Protein AF-A0A6I1W2B7-F1 (afdb_monomer_lite)

Sequence (85 aa):
ALDDVKMAELAAVAKSVNLDVLVEVHDADELERALKTLDTPLVGINNRNLHTFEVSLETTLDLLPRVPRDRLVITASGILNRADV

Radius of gyration: 13.38 Å; chains: 1; bounding box: 29×26×38 Å

Structure (mmCIF, N/CA/C/O backbone)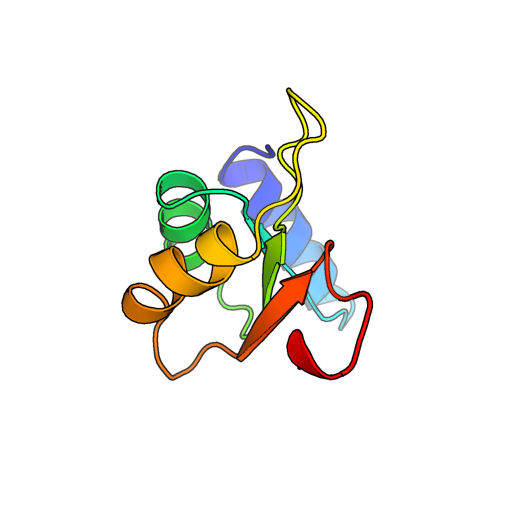:
data_AF-A0A6I1W2B7-F1
#
_entry.id   AF-A0A6I1W2B7-F1
#
loop_
_atom_site.group_PDB
_atom_site.id
_atom_site.type_symbol
_atom_site.label_atom_id
_atom_site.label_alt_id
_atom_site.label_comp_id
_atom_site.label_asym_id
_atom_site.label_entity_id
_atom_site.label_seq_id
_atom_site.pdbx_PDB_ins_code
_atom_site.Cartn_x
_atom_site.Cartn_y
_atom_site.Cartn_z
_atom_site.occupancy
_atom_site.B_iso_or_equiv
_atom_site.auth_seq_id
_atom_site.auth_comp_id
_atom_site.auth_asym_id
_atom_site.auth_atom_id
_atom_site.pdbx_PDB_model_num
ATOM 1 N N . ALA A 1 1 ? 10.935 4.710 4.292 1.00 81.50 1 ALA A N 1
ATOM 2 C CA . ALA A 1 1 ? 9.614 4.334 4.830 1.00 81.50 1 ALA A CA 1
ATOM 3 C C . ALA A 1 1 ? 9.421 4.889 6.240 1.00 81.50 1 ALA A C 1
ATOM 5 O O . ALA A 1 1 ? 10.415 5.168 6.905 1.00 81.50 1 ALA A O 1
ATOM 6 N N . LEU A 1 2 ? 8.170 5.042 6.691 1.00 95.50 2 LEU A N 1
ATOM 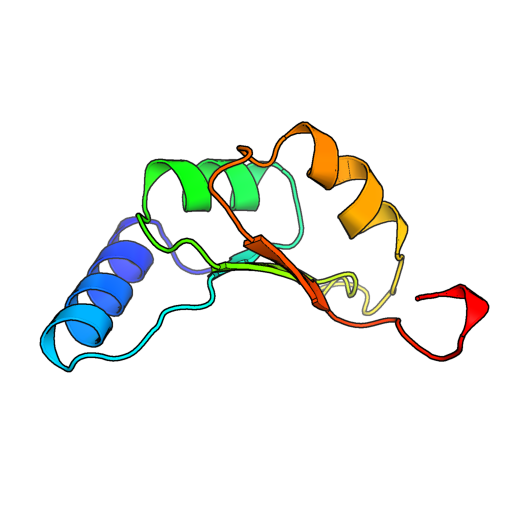7 C CA . LEU A 1 2 ? 7.853 5.258 8.111 1.00 95.50 2 LEU A CA 1
ATOM 8 C C . LEU A 1 2 ? 8.166 3.989 8.913 1.00 95.50 2 LEU A C 1
ATOM 10 O O . LEU A 1 2 ? 8.084 2.896 8.353 1.00 95.50 2 LEU A O 1
ATOM 14 N N . ASP A 1 3 ? 8.485 4.117 10.202 1.00 97.69 3 ASP A N 1
ATOM 15 C CA . ASP A 1 3 ? 8.454 2.982 11.133 1.00 97.69 3 ASP A CA 1
ATOM 16 C C . ASP A 1 3 ? 7.006 2.608 11.515 1.00 97.69 3 ASP A C 1
ATOM 18 O O . ASP A 1 3 ? 6.064 3.364 11.260 1.00 97.69 3 ASP A O 1
ATOM 22 N N . ASP A 1 4 ? 6.819 1.422 12.104 1.00 98.12 4 ASP A N 1
ATOM 23 C CA . ASP A 1 4 ? 5.487 0.878 12.416 1.00 98.12 4 ASP A CA 1
ATOM 24 C C . ASP A 1 4 ? 4.730 1.729 13.446 1.00 98.12 4 ASP A C 1
ATOM 26 O O . ASP A 1 4 ? 3.512 1.889 13.345 1.00 98.12 4 ASP A O 1
ATOM 30 N N . VAL A 1 5 ? 5.443 2.314 14.415 1.00 98.19 5 VAL A N 1
ATOM 31 C CA . VAL A 1 5 ? 4.841 3.135 15.474 1.00 98.19 5 VAL A CA 1
ATOM 32 C C . VAL A 1 5 ? 4.280 4.416 14.869 1.00 98.19 5 VAL A C 1
ATOM 34 O O . VAL A 1 5 ? 3.100 4.721 15.039 1.00 98.19 5 VAL A O 1
ATOM 37 N N . LYS A 1 6 ? 5.094 5.141 14.098 1.00 98.50 6 LYS A N 1
ATOM 38 C CA . LYS A 1 6 ? 4.683 6.379 13.438 1.00 98.50 6 LYS A CA 1
ATOM 39 C C . LYS A 1 6 ? 3.575 6.131 12.416 1.00 98.50 6 LYS A C 1
ATOM 41 O O . LYS A 1 6 ? 2.658 6.943 12.310 1.00 98.50 6 LYS A O 1
ATOM 46 N N . MET A 1 7 ? 3.639 5.022 11.678 1.00 98.50 7 MET A N 1
ATOM 47 C CA . MET A 1 7 ? 2.598 4.628 10.728 1.00 98.50 7 MET A CA 1
ATOM 48 C C . MET A 1 7 ? 1.244 4.419 11.427 1.00 98.50 7 MET A C 1
ATOM 50 O O . MET A 1 7 ? 0.238 4.973 10.980 1.00 98.50 7 MET A O 1
ATOM 54 N N . ALA A 1 8 ? 1.221 3.701 12.556 1.00 98.50 8 ALA A N 1
ATOM 55 C CA . ALA A 1 8 ? 0.010 3.504 13.354 1.00 98.50 8 ALA 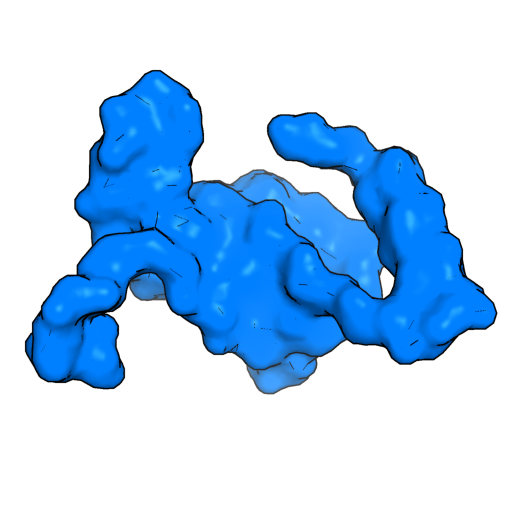A CA 1
ATOM 56 C C . ALA A 1 8 ? -0.521 4.816 13.961 1.00 98.50 8 ALA A C 1
ATOM 58 O O . ALA A 1 8 ? -1.726 5.065 13.926 1.00 98.50 8 ALA A O 1
ATOM 59 N N . GLU A 1 9 ? 0.362 5.680 14.477 1.00 98.62 9 GLU A N 1
ATOM 60 C CA . GLU A 1 9 ? -0.014 6.989 15.031 1.00 98.62 9 GLU A CA 1
ATOM 61 C C . GLU A 1 9 ? -0.716 7.871 13.992 1.00 98.62 9 GLU A C 1
ATOM 63 O O . GLU A 1 9 ? -1.774 8.438 14.269 1.00 98.62 9 GLU A O 1
ATOM 68 N N . LEU A 1 10 ? -0.155 7.977 12.784 1.00 98.75 10 LEU A N 1
ATOM 69 C CA . LEU A 1 10 ? -0.733 8.799 11.719 1.00 98.75 10 LEU A CA 1
ATOM 70 C C . LEU A 1 10 ? -2.079 8.245 11.241 1.00 98.75 10 LEU A C 1
ATOM 72 O O . LEU A 1 10 ? -3.020 9.018 11.055 1.00 98.75 10 LEU A O 1
ATOM 76 N N . ALA A 1 11 ? -2.201 6.923 11.103 1.00 98.56 11 ALA A N 1
ATOM 77 C CA . ALA A 1 11 ? -3.467 6.287 10.750 1.00 98.56 11 ALA A CA 1
ATOM 78 C C . ALA A 1 11 ? -4.541 6.495 11.833 1.00 98.56 11 ALA A C 1
ATOM 80 O O . ALA A 1 11 ? -5.698 6.772 11.513 1.00 98.56 11 ALA A O 1
ATOM 81 N N . ALA A 1 12 ? -4.167 6.440 13.116 1.00 98.50 12 ALA A N 1
ATOM 82 C CA . ALA A 1 12 ? -5.078 6.722 14.223 1.00 98.50 12 ALA A CA 1
ATOM 83 C C . ALA A 1 12 ? -5.562 8.182 14.213 1.00 98.50 12 ALA A C 1
ATOM 85 O O . ALA A 1 12 ? -6.753 8.437 14.412 1.00 98.50 12 ALA A O 1
ATOM 86 N N . VAL A 1 13 ? -4.670 9.138 13.927 1.00 98.62 13 VAL A N 1
ATOM 87 C CA . VAL A 1 13 ? -5.045 10.549 13.756 1.00 98.62 13 VAL A CA 1
ATOM 88 C C . VAL A 1 13 ? -6.003 10.705 12.578 1.00 98.62 13 VAL A C 1
ATOM 90 O O . VAL A 1 13 ? -7.057 11.311 12.759 1.00 98.62 13 VAL A O 1
ATOM 93 N N . ALA A 1 14 ? -5.702 10.119 11.415 1.00 98.62 14 ALA A N 1
ATOM 94 C CA . ALA A 1 14 ? -6.580 10.158 10.244 1.00 98.62 14 ALA A CA 1
ATOM 95 C C . ALA A 1 14 ? -7.986 9.625 10.571 1.00 98.62 14 ALA A C 1
ATOM 97 O O . ALA A 1 14 ? -8.982 10.311 10.336 1.00 98.62 14 ALA A O 1
ATOM 98 N N . LYS A 1 15 ? -8.066 8.469 11.242 1.00 97.75 15 LYS A N 1
ATOM 99 C CA . LYS A 1 15 ? -9.328 7.870 11.699 1.00 97.75 15 LYS A CA 1
ATOM 100 C C . LYS A 1 15 ? -10.091 8.777 12.668 1.00 97.75 15 LYS A C 1
ATOM 102 O O . LYS A 1 15 ? -11.310 8.871 12.576 1.00 97.75 15 LYS A O 1
ATOM 107 N N . SER A 1 16 ? -9.393 9.489 13.559 1.00 98.50 16 SER A N 1
ATOM 108 C CA . SER A 1 16 ? -10.019 10.414 14.520 1.00 98.50 16 SER A CA 1
ATOM 109 C C . SER A 1 16 ? -10.709 11.617 13.866 1.00 98.50 16 SER A C 1
ATOM 111 O O . SER A 1 16 ? -11.615 12.200 14.460 1.00 98.50 16 SER A O 1
ATOM 113 N N . VAL A 1 17 ? -10.311 11.964 12.638 1.00 98.50 17 VAL A N 1
ATOM 114 C CA . VAL A 1 17 ? -10.884 13.068 11.853 1.00 98.50 17 VAL A CA 1
ATOM 115 C C . VAL A 1 17 ? -11.638 12.588 10.607 1.00 98.50 17 VAL A C 1
ATOM 117 O O . VAL A 1 17 ? -11.956 13.397 9.740 1.00 98.50 17 VAL A O 1
ATOM 120 N N . ASN A 1 18 ? -11.967 11.291 10.533 1.00 98.12 18 ASN A N 1
ATOM 121 C CA . ASN A 1 18 ? -12.680 10.655 9.417 1.00 98.12 18 ASN A CA 1
ATOM 122 C C . ASN A 1 18 ? -11.991 10.811 8.048 1.00 98.12 18 ASN A C 1
ATOM 124 O O . ASN A 1 18 ? -12.661 10.980 7.030 1.00 98.12 18 ASN A O 1
ATOM 128 N N . LEU A 1 19 ? -10.658 10.764 8.018 1.00 98.69 19 LEU A N 1
ATOM 129 C CA . LEU A 1 19 ? -9.897 10.634 6.778 1.00 98.69 19 LEU A CA 1
ATOM 130 C C . LEU A 1 19 ? -9.644 9.158 6.466 1.00 98.69 19 LEU A C 1
ATOM 132 O O . LEU A 1 19 ? -9.229 8.394 7.340 1.00 98.69 19 LEU A O 1
ATOM 136 N N . ASP A 1 20 ? -9.832 8.791 5.201 1.00 98.38 20 ASP A N 1
ATOM 137 C CA . ASP A 1 20 ? -9.364 7.512 4.674 1.00 98.38 20 ASP A CA 1
ATOM 138 C C . ASP A 1 20 ? -7.830 7.489 4.594 1.00 98.38 20 ASP A C 1
ATOM 140 O O . ASP A 1 20 ? -7.170 8.525 4.470 1.00 98.3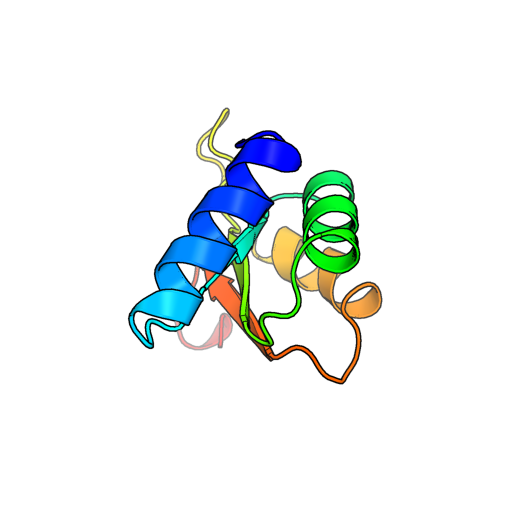8 20 ASP A O 1
ATOM 144 N N . VAL A 1 21 ? -7.253 6.288 4.642 1.00 98.50 21 VAL A N 1
ATOM 145 C CA . VAL A 1 21 ? -5.801 6.080 4.606 1.00 98.50 21 VAL A CA 1
ATOM 146 C C . VAL A 1 21 ? -5.448 5.206 3.413 1.00 98.50 21 VAL A C 1
ATOM 148 O O . VAL A 1 21 ? -5.860 4.056 3.357 1.00 98.50 21 VAL A O 1
ATOM 151 N N . LEU A 1 22 ? -4.640 5.717 2.489 1.00 98.62 22 LEU A N 1
ATOM 152 C CA . LEU A 1 22 ? -3.944 4.904 1.495 1.00 98.62 22 LEU A CA 1
ATOM 153 C C . LEU A 1 22 ? -2.538 4.617 2.019 1.00 98.62 22 LEU A C 1
ATOM 155 O O . LEU A 1 22 ? -1.748 5.549 2.166 1.00 98.62 22 LEU A O 1
ATOM 159 N N . VAL A 1 23 ? -2.226 3.355 2.314 1.00 98.38 23 VAL A N 1
ATOM 160 C CA . VAL A 1 23 ? -0.845 2.962 2.633 1.00 98.38 23 VAL A CA 1
ATOM 161 C C . VAL A 1 23 ? -0.120 2.595 1.345 1.00 98.38 23 VAL A C 1
ATOM 163 O O . VAL A 1 23 ? -0.625 1.785 0.579 1.00 98.38 23 VAL A O 1
ATOM 166 N N . GLU A 1 24 ? 1.040 3.199 1.097 1.00 98.31 24 GLU A N 1
ATOM 167 C CA . GLU A 1 24 ? 1.867 2.923 -0.083 1.00 98.31 24 GLU A CA 1
ATOM 168 C C . GLU A 1 24 ? 3.038 2.003 0.284 1.00 98.31 24 GLU A C 1
ATOM 170 O O . GLU A 1 24 ? 3.719 2.246 1.284 1.00 98.31 24 GLU A O 1
ATOM 175 N N . VAL A 1 25 ? 3.263 0.962 -0.521 1.00 98.12 25 VAL A N 1
ATOM 176 C CA . VAL A 1 25 ? 4.340 -0.027 -0.365 1.00 98.12 25 VAL A CA 1
ATOM 177 C C . VAL A 1 25 ? 5.058 -0.271 -1.696 1.00 98.12 25 VAL A C 1
ATOM 179 O O . VAL A 1 25 ? 4.463 -0.129 -2.769 1.00 98.12 25 VAL A O 1
ATOM 182 N N . HIS A 1 26 ? 6.330 -0.659 -1.625 1.00 97.38 26 HIS A N 1
ATOM 183 C CA . HIS A 1 26 ? 7.199 -0.895 -2.787 1.00 97.38 26 HIS A CA 1
ATOM 184 C C . HIS A 1 26 ? 7.692 -2.341 -2.888 1.00 97.38 26 HIS A C 1
ATOM 186 O O . HIS A 1 26 ? 8.134 -2.767 -3.953 1.00 97.38 26 HIS A O 1
ATOM 192 N N . ASP A 1 27 ? 7.630 -3.098 -1.794 1.00 96.69 27 ASP A N 1
ATOM 193 C CA . ASP A 1 27 ? 8.113 -4.472 -1.723 1.00 96.69 27 ASP A CA 1
ATOM 194 C C . ASP A 1 27 ? 7.288 -5.323 -0.742 1.00 96.69 27 ASP A C 1
ATOM 196 O O . ASP A 1 27 ? 6.295 -4.883 -0.151 1.00 96.69 27 ASP A O 1
ATOM 200 N N . ALA A 1 28 ? 7.682 -6.590 -0.609 1.00 97.56 28 ALA A N 1
ATOM 201 C CA . ALA A 1 28 ? 6.985 -7.557 0.224 1.00 97.56 28 ALA A CA 1
ATOM 202 C C . ALA A 1 28 ? 7.119 -7.279 1.729 1.00 97.56 28 ALA A C 1
ATOM 204 O O . ALA A 1 28 ? 6.188 -7.597 2.472 1.00 97.56 28 ALA A O 1
ATOM 205 N N . ASP A 1 29 ? 8.234 -6.695 2.168 1.00 97.81 29 ASP A N 1
ATOM 206 C CA . ASP A 1 29 ? 8.495 -6.417 3.581 1.00 97.81 29 ASP A CA 1
ATOM 207 C C . ASP A 1 29 ? 7.659 -5.211 4.032 1.00 97.81 29 ASP A C 1
ATOM 209 O O . ASP A 1 29 ? 7.032 -5.231 5.095 1.00 97.81 29 ASP A O 1
ATOM 213 N N . GLU A 1 30 ? 7.572 -4.169 3.199 1.00 98.06 30 GLU A N 1
ATOM 214 C CA . GLU A 1 30 ? 6.667 -3.039 3.411 1.00 98.06 30 GLU A CA 1
ATOM 215 C C . GLU A 1 30 ? 5.198 -3.483 3.405 1.00 98.06 30 GLU A C 1
ATOM 217 O O . GLU A 1 30 ? 4.432 -3.055 4.274 1.00 98.06 30 GLU A O 1
ATOM 222 N N . LEU A 1 31 ? 4.810 -4.381 2.490 1.00 98.38 31 LEU A N 1
ATOM 223 C CA . LEU A 1 31 ? 3.464 -4.958 2.459 1.00 98.38 31 LEU A CA 1
ATOM 224 C C . LEU A 1 31 ? 3.137 -5.716 3.751 1.00 98.38 31 LEU A C 1
ATOM 226 O O . LEU A 1 31 ? 2.082 -5.484 4.341 1.00 98.38 31 LEU A O 1
ATOM 230 N N . GLU A 1 32 ? 4.026 -6.592 4.221 1.00 98.25 32 GLU A N 1
ATOM 231 C CA . GLU A 1 32 ? 3.813 -7.343 5.464 1.00 98.25 32 GLU A CA 1
ATOM 232 C C . GLU A 1 32 ? 3.631 -6.399 6.661 1.00 98.25 32 GLU A C 1
ATOM 234 O O . GLU A 1 32 ? 2.686 -6.545 7.447 1.00 98.25 32 GLU A O 1
ATOM 239 N N . ARG A 1 33 ? 4.490 -5.381 6.767 1.00 98.38 33 ARG A N 1
ATOM 240 C CA . ARG A 1 33 ? 4.404 -4.362 7.819 1.00 98.38 33 ARG A CA 1
ATOM 241 C C . ARG A 1 33 ? 3.092 -3.588 7.759 1.00 98.38 33 ARG A C 1
ATOM 243 O O . ARG A 1 33 ? 2.457 -3.394 8.799 1.00 98.38 33 ARG A O 1
ATOM 250 N N . ALA A 1 34 ? 2.657 -3.181 6.567 1.00 98.25 34 ALA A N 1
ATOM 251 C CA . ALA A 1 34 ? 1.394 -2.481 6.366 1.00 98.25 34 ALA A CA 1
ATOM 252 C C . ALA A 1 34 ? 0.192 -3.348 6.781 1.00 98.25 34 ALA A C 1
ATOM 254 O O . ALA A 1 34 ? -0.656 -2.889 7.546 1.00 98.25 34 ALA A O 1
ATOM 255 N N . LEU A 1 35 ? 0.149 -4.614 6.349 1.00 97.88 35 LEU A N 1
ATOM 256 C CA . LEU A 1 35 ? -0.939 -5.548 6.663 1.00 97.88 35 LEU A CA 1
ATOM 257 C C . LEU A 1 35 ? -1.037 -5.865 8.159 1.00 97.88 35 LEU A C 1
ATOM 259 O O . LEU A 1 35 ? -2.142 -5.990 8.686 1.00 97.88 35 LEU A O 1
ATOM 263 N N . LYS A 1 36 ? 0.106 -5.980 8.845 1.00 97.94 36 LYS A N 1
ATOM 264 C CA . LYS A 1 36 ? 0.168 -6.226 10.291 1.00 97.94 36 LYS A CA 1
ATOM 265 C C . LYS A 1 36 ? -0.252 -5.011 11.120 1.00 97.94 36 LYS A C 1
ATOM 267 O O . LYS A 1 36 ? -0.792 -5.177 12.212 1.00 97.94 36 LYS A O 1
ATOM 272 N N . THR A 1 37 ? 0.043 -3.808 10.635 1.00 98.12 37 THR A N 1
ATOM 273 C CA . THR A 1 37 ? -0.066 -2.577 11.433 1.00 98.12 37 THR A CA 1
ATOM 274 C C . THR A 1 37 ? -1.373 -1.829 11.194 1.00 98.12 37 THR A C 1
ATOM 276 O O . THR A 1 37 ? -1.886 -1.198 12.117 1.00 98.12 37 THR A O 1
ATOM 279 N N . LEU A 1 38 ? -1.915 -1.876 9.973 1.00 98.06 38 LEU A N 1
ATOM 280 C CA . LEU A 1 38 ? -3.029 -1.031 9.548 1.00 98.06 38 LEU A CA 1
ATOM 281 C C . LEU A 1 38 ? -4.274 -1.836 9.155 1.00 98.06 38 LEU A C 1
ATOM 283 O O . LEU A 1 38 ? -4.202 -2.852 8.457 1.00 98.06 38 LEU A O 1
ATOM 287 N N . ASP A 1 39 ? -5.438 -1.306 9.530 1.00 97.25 39 ASP A N 1
ATOM 288 C CA . ASP A 1 39 ? -6.766 -1.834 9.194 1.00 97.25 39 ASP A CA 1
ATOM 289 C C . ASP A 1 39 ? -7.363 -1.223 7.913 1.00 97.25 39 ASP A C 1
ATOM 291 O O . ASP A 1 39 ? -8.457 -1.611 7.509 1.00 97.25 39 ASP A O 1
ATOM 295 N N . THR A 1 40 ? -6.658 -0.296 7.250 1.00 98.19 40 THR A N 1
ATOM 296 C CA . THR A 1 40 ? -7.168 0.335 6.025 1.00 98.19 40 THR A CA 1
ATOM 297 C C . THR A 1 40 ? -7.413 -0.687 4.909 1.00 98.19 40 THR A C 1
ATOM 299 O O . THR A 1 40 ? -6.539 -1.515 4.635 1.00 98.19 40 THR A O 1
ATOM 302 N N . PRO A 1 41 ? -8.551 -0.627 4.197 1.00 98.12 41 PRO A N 1
ATOM 303 C CA . PRO A 1 41 ? -8.761 -1.483 3.040 1.00 98.12 41 PRO A CA 1
ATOM 304 C C . PRO A 1 41 ? -7.876 -1.088 1.850 1.00 98.12 41 PRO A C 1
ATOM 306 O O . PRO A 1 41 ? -7.747 -1.885 0.932 1.00 98.12 41 PRO A O 1
ATOM 309 N N . LEU A 1 42 ? -7.278 0.108 1.824 1.00 98.62 42 LEU A N 1
ATOM 310 C CA . LEU A 1 42 ? -6.594 0.644 0.644 1.00 98.62 42 LEU A CA 1
ATOM 311 C C . LEU A 1 42 ? -5.082 0.398 0.701 1.00 98.62 42 LEU A C 1
ATOM 313 O O . LEU A 1 42 ? -4.385 1.017 1.507 1.00 98.62 42 LEU A O 1
ATOM 317 N N . VAL A 1 43 ? -4.573 -0.457 -0.189 1.00 98.62 43 VAL A N 1
ATOM 318 C CA . VAL A 1 43 ? -3.138 -0.758 -0.324 1.00 98.62 43 VAL A CA 1
ATOM 319 C C . VAL A 1 43 ? -2.643 -0.277 -1.683 1.00 98.62 43 VAL A C 1
ATOM 321 O O . VAL A 1 43 ? -2.986 -0.839 -2.721 1.00 98.62 43 VAL A O 1
ATOM 324 N N . GLY A 1 44 ? -1.831 0.773 -1.671 1.00 98.62 44 GLY A N 1
ATOM 325 C CA . GLY A 1 44 ? -1.137 1.305 -2.831 1.00 98.62 44 GLY A CA 1
ATOM 326 C C . GLY A 1 44 ? 0.158 0.544 -3.086 1.00 98.62 44 GLY A C 1
ATOM 327 O O . GLY A 1 44 ? 1.007 0.495 -2.202 1.00 98.62 44 GLY A O 1
ATOM 328 N N . ILE A 1 45 ? 0.334 -0.020 -4.279 1.00 98.62 45 ILE A N 1
ATOM 329 C CA . ILE A 1 45 ? 1.611 -0.609 -4.700 1.00 98.62 45 ILE A CA 1
ATOM 330 C C . ILE A 1 45 ? 2.246 0.324 -5.725 1.00 98.62 45 ILE A C 1
ATOM 332 O O . ILE A 1 45 ? 1.690 0.532 -6.807 1.00 98.62 45 ILE A O 1
ATOM 336 N N . ASN A 1 46 ? 3.391 0.909 -5.377 1.00 98.38 46 ASN A N 1
ATOM 337 C CA . ASN A 1 46 ? 4.082 1.861 -6.235 1.00 98.38 46 ASN A CA 1
ATOM 338 C C . ASN A 1 46 ? 5.135 1.155 -7.095 1.00 98.38 46 ASN A C 1
ATOM 340 O O . ASN A 1 46 ? 6.160 0.679 -6.616 1.00 98.38 46 ASN A O 1
ATOM 344 N N . ASN A 1 47 ? 4.891 1.140 -8.402 1.00 98.50 47 ASN A N 1
ATOM 345 C CA . ASN A 1 47 ? 5.752 0.509 -9.395 1.00 98.50 47 ASN A CA 1
ATOM 346 C C . ASN A 1 47 ? 7.078 1.255 -9.607 1.00 98.50 47 ASN A C 1
ATOM 348 O O . ASN A 1 47 ? 7.951 0.737 -10.300 1.00 98.50 47 ASN A O 1
ATOM 352 N N . ARG A 1 48 ? 7.235 2.475 -9.066 1.00 98.12 48 ARG A N 1
ATOM 353 C CA . ARG A 1 48 ? 8.480 3.246 -9.137 1.00 98.12 48 ARG A CA 1
ATOM 354 C C . ARG A 1 48 ? 9.363 2.952 -7.932 1.00 98.12 48 ARG A C 1
ATOM 356 O O . ARG A 1 48 ? 9.050 3.347 -6.815 1.00 98.12 48 ARG A O 1
ATOM 363 N N . ASN A 1 49 ? 10.540 2.398 -8.184 1.00 94.38 49 ASN A N 1
ATOM 364 C CA . ASN A 1 49 ? 11.588 2.317 -7.179 1.00 94.38 49 ASN A CA 1
ATOM 365 C C . ASN A 1 49 ? 12.123 3.729 -6.878 1.00 94.38 49 ASN A C 1
ATOM 367 O O . ASN A 1 49 ? 12.645 4.400 -7.764 1.00 94.38 49 ASN A O 1
ATOM 371 N N . LEU A 1 50 ? 12.012 4.207 -5.638 1.00 94.06 50 LEU A N 1
ATOM 372 C CA . LEU A 1 50 ? 12.424 5.572 -5.278 1.00 94.06 50 LEU A CA 1
ATOM 373 C C . LEU A 1 50 ? 13.945 5.752 -5.122 1.00 94.06 50 LEU A C 1
ATOM 375 O O . LEU A 1 50 ? 14.412 6.886 -5.027 1.00 94.06 50 LEU A O 1
ATOM 379 N N . HIS A 1 51 ? 14.720 4.664 -5.114 1.00 93.62 51 HIS A N 1
ATOM 380 C CA . HIS A 1 51 ? 16.184 4.708 -5.093 1.00 93.62 51 HIS A CA 1
ATOM 381 C C . HIS A 1 51 ? 16.787 4.817 -6.497 1.00 93.62 51 HIS A C 1
ATOM 383 O O . HIS A 1 51 ? 17.796 5.498 -6.669 1.00 93.62 51 HIS A O 1
ATOM 389 N N . THR A 1 52 ? 16.186 4.155 -7.493 1.00 96.00 52 THR A N 1
ATOM 390 C CA . THR A 1 52 ? 16.699 4.105 -8.879 1.00 96.00 52 THR A CA 1
ATOM 391 C C . THR A 1 52 ? 15.847 4.885 -9.881 1.00 96.00 52 THR A C 1
ATOM 393 O O . THR A 1 52 ? 16.306 5.176 -10.982 1.00 96.00 52 THR A O 1
ATOM 396 N N . PHE A 1 53 ? 14.612 5.228 -9.511 1.00 96.00 53 PHE A N 1
ATOM 397 C CA . PHE A 1 53 ? 13.551 5.766 -10.371 1.00 96.00 53 PHE A CA 1
ATOM 398 C C . PHE A 1 53 ? 13.097 4.854 -11.514 1.00 96.00 53 PHE A C 1
ATOM 400 O O . PHE A 1 53 ? 12.298 5.279 -12.352 1.00 96.00 53 PHE A O 1
ATOM 407 N N . GLU A 1 54 ? 13.534 3.597 -11.524 1.00 97.56 54 GLU A N 1
ATOM 408 C CA . GLU A 1 54 ? 13.018 2.587 -12.442 1.00 97.56 54 GLU A CA 1
ATOM 409 C C . GLU A 1 54 ? 11.548 2.295 -12.143 1.00 97.56 54 GLU A C 1
ATOM 411 O O . GLU A 1 54 ? 11.111 2.333 -10.990 1.00 97.56 54 GLU A O 1
ATOM 416 N N . VAL A 1 55 ? 10.780 2.020 -13.196 1.00 97.94 55 VAL A N 1
ATOM 417 C CA . VAL A 1 55 ? 9.351 1.723 -13.105 1.00 97.94 55 VAL A CA 1
ATOM 418 C C . VAL A 1 55 ? 9.091 0.352 -13.709 1.00 97.94 55 VAL A C 1
ATOM 420 O O . VAL A 1 55 ? 9.453 0.122 -14.861 1.00 97.94 55 VAL A O 1
ATOM 423 N N . SER A 1 56 ? 8.444 -0.534 -12.953 1.00 97.94 56 SER A N 1
ATOM 424 C CA . SER A 1 56 ? 8.056 -1.869 -13.415 1.00 97.94 56 SER A CA 1
ATOM 425 C C . SER A 1 56 ? 6.671 -2.247 -12.900 1.00 97.94 56 SER A C 1
ATOM 427 O O . SER A 1 56 ? 6.448 -2.265 -11.693 1.00 97.94 56 SER A O 1
ATOM 429 N N . LEU A 1 57 ? 5.746 -2.577 -13.808 1.00 98.12 57 LEU A N 1
ATOM 430 C CA . LEU A 1 57 ? 4.410 -3.066 -13.435 1.00 98.12 57 LEU A CA 1
ATOM 431 C C . LEU A 1 57 ? 4.464 -4.439 -12.747 1.00 98.12 57 LEU A C 1
ATOM 433 O O . LEU A 1 57 ? 3.559 -4.771 -11.981 1.00 98.12 57 LEU A O 1
ATOM 437 N N . GLU A 1 58 ? 5.548 -5.194 -12.960 1.00 98.19 58 GLU A N 1
ATOM 438 C CA . GLU A 1 58 ? 5.781 -6.477 -12.288 1.00 98.19 58 GLU A CA 1
ATOM 439 C C . GLU A 1 58 ? 5.800 -6.329 -10.764 1.00 98.19 58 GLU A C 1
ATOM 441 O O . GLU A 1 58 ? 5.349 -7.230 -10.070 1.00 98.19 58 GLU A O 1
ATOM 446 N N . THR A 1 59 ? 6.194 -5.167 -10.222 1.00 98.00 59 THR A N 1
ATOM 447 C CA . THR A 1 59 ? 6.140 -4.904 -8.774 1.00 98.00 59 THR A CA 1
ATOM 448 C C . THR A 1 59 ? 4.734 -5.119 -8.211 1.00 98.00 59 THR A C 1
ATOM 450 O O . THR A 1 59 ? 4.561 -5.772 -7.183 1.00 98.00 59 THR A O 1
ATOM 453 N N . THR A 1 60 ? 3.707 -4.604 -8.894 1.00 98.44 60 THR A N 1
ATOM 454 C CA . THR A 1 60 ? 2.314 -4.866 -8.510 1.00 98.44 60 THR A CA 1
ATOM 455 C C . THR A 1 60 ? 1.972 -6.341 -8.695 1.00 98.44 60 THR A C 1
ATOM 457 O O . THR A 1 60 ? 1.426 -6.954 -7.777 1.00 98.44 60 THR A O 1
ATOM 460 N N . LEU A 1 61 ? 2.290 -6.916 -9.857 1.00 98.19 61 LEU A N 1
ATOM 461 C CA . LEU A 1 61 ? 1.903 -8.285 -10.212 1.00 98.19 61 LEU A CA 1
ATOM 462 C C . LEU A 1 61 ? 2.492 -9.336 -9.257 1.00 98.19 61 LEU A C 1
ATOM 464 O O . LEU A 1 61 ? 1.774 -10.243 -8.835 1.00 98.19 61 LEU A O 1
ATOM 468 N N . ASP A 1 62 ? 3.746 -9.169 -8.843 1.00 98.31 62 ASP A N 1
ATOM 469 C CA . ASP A 1 62 ? 4.452 -10.060 -7.918 1.00 98.31 62 ASP A CA 1
ATOM 470 C C . ASP A 1 62 ? 3.908 -9.985 -6.482 1.00 98.31 62 ASP A C 1
ATOM 472 O O . ASP A 1 62 ? 3.948 -10.969 -5.731 1.00 98.31 62 ASP A O 1
ATOM 476 N N . LEU A 1 63 ? 3.384 -8.824 -6.080 1.00 98.31 63 LEU A N 1
ATOM 477 C CA . LEU A 1 63 ? 2.824 -8.608 -4.746 1.00 98.31 63 LEU A CA 1
ATOM 478 C C . LEU A 1 63 ? 1.348 -9.003 -4.641 1.00 98.31 63 LEU A C 1
ATOM 480 O O . LEU A 1 63 ? 0.915 -9.385 -3.551 1.00 98.31 63 LEU A O 1
ATOM 484 N N . LEU A 1 64 ? 0.586 -8.985 -5.743 1.00 97.81 64 LEU A N 1
ATOM 485 C CA . LEU A 1 64 ? -0.845 -9.324 -5.763 1.00 97.81 64 LEU A CA 1
ATOM 486 C C . LEU A 1 64 ? -1.200 -10.617 -5.000 1.00 97.81 64 LEU A C 1
ATOM 488 O O . LEU A 1 64 ? -2.131 -10.574 -4.192 1.00 97.81 64 LEU A O 1
ATOM 492 N N . PRO A 1 65 ? -0.488 -11.754 -5.162 1.00 98.25 65 PRO A N 1
ATOM 493 C CA . PRO A 1 65 ? -0.824 -12.996 -4.459 1.00 98.25 65 PRO A CA 1
ATOM 494 C C . PRO A 1 65 ? -0.691 -12.920 -2.932 1.00 98.25 65 PRO A C 1
ATOM 496 O O . PRO A 1 65 ? -1.226 -13.777 -2.229 1.00 98.25 65 PRO A O 1
ATOM 499 N N . ARG A 1 66 ? 0.043 -11.928 -2.414 1.00 98.00 66 ARG A N 1
ATOM 500 C CA . ARG A 1 66 ? 0.270 -11.717 -0.978 1.00 98.00 66 ARG A CA 1
ATOM 501 C C . ARG A 1 66 ? -0.778 -10.804 -0.347 1.00 98.00 66 ARG A C 1
ATOM 503 O O . ARG A 1 66 ? -0.851 -10.736 0.878 1.00 98.00 66 ARG A O 1
ATOM 510 N N . VAL A 1 67 ? -1.575 -10.103 -1.155 1.00 98.00 67 VAL A N 1
ATOM 511 C CA . VAL A 1 67 ? -2.590 -9.175 -0.658 1.00 98.00 67 VAL A CA 1
ATOM 512 C C . VAL A 1 67 ? -3.864 -9.946 -0.278 1.00 98.00 67 VAL A C 1
ATOM 514 O O . VAL A 1 67 ? -4.426 -10.666 -1.108 1.00 98.00 67 VAL A O 1
ATOM 517 N N . PRO A 1 68 ? -4.355 -9.814 0.968 1.00 97.88 68 PRO A N 1
ATOM 518 C CA . PRO A 1 68 ? -5.625 -10.398 1.383 1.00 97.88 68 PRO A CA 1
ATOM 519 C C . PRO A 1 68 ? -6.815 -9.893 0.553 1.00 97.88 68 PRO A C 1
ATOM 521 O O . PRO A 1 68 ? -6.853 -8.744 0.121 1.00 97.88 68 PRO A O 1
ATOM 524 N N . ARG A 1 69 ? -7.830 -10.747 0.358 1.00 97.12 69 ARG A N 1
ATOM 525 C CA . ARG A 1 69 ? -9.001 -10.446 -0.497 1.00 97.12 69 ARG A CA 1
ATOM 526 C C . ARG A 1 69 ? -9.900 -9.316 0.015 1.00 97.12 69 ARG A C 1
ATOM 528 O O . ARG A 1 69 ? -10.748 -8.845 -0.734 1.00 97.12 69 ARG A O 1
ATOM 535 N N . ASP A 1 70 ? -9.770 -8.938 1.280 1.00 97.31 70 ASP A N 1
ATOM 536 C CA . ASP A 1 70 ? -10.494 -7.831 1.909 1.00 97.31 70 ASP A CA 1
ATOM 537 C C . ASP A 1 70 ? -9.802 -6.471 1.709 1.00 97.31 70 ASP A C 1
ATOM 539 O O . ASP A 1 70 ? -10.339 -5.445 2.125 1.00 97.31 70 ASP A O 1
ATOM 543 N N . ARG A 1 71 ? -8.636 -6.441 1.050 1.00 98.00 71 ARG A N 1
ATOM 544 C CA . ARG A 1 71 ? -7.932 -5.214 0.673 1.00 98.00 71 ARG A CA 1
ATOM 545 C C . ARG A 1 71 ? -8.167 -4.892 -0.803 1.00 98.00 71 ARG A C 1
ATOM 547 O O . ARG A 1 71 ? -8.134 -5.765 -1.669 1.00 98.00 71 ARG A O 1
ATOM 554 N N . LEU A 1 72 ? -8.365 -3.612 -1.091 1.00 98.50 72 LEU A N 1
ATOM 555 C CA . LEU A 1 72 ? -8.377 -3.049 -2.430 1.00 98.50 72 LEU A CA 1
ATOM 556 C C . LEU A 1 72 ? -6.958 -2.619 -2.808 1.00 98.50 72 LEU A C 1
ATOM 558 O O . LEU A 1 72 ? -6.382 -1.720 -2.190 1.00 98.50 72 LEU A O 1
ATOM 562 N N . VAL A 1 73 ? -6.418 -3.248 -3.848 1.00 98.44 73 VAL A N 1
ATOM 563 C CA . VAL A 1 73 ? -5.116 -2.890 -4.415 1.00 98.44 73 VAL A CA 1
ATOM 564 C C . VAL A 1 73 ? -5.266 -1.694 -5.347 1.00 98.44 73 VAL A C 1
ATOM 566 O O . VAL A 1 73 ? -6.106 -1.698 -6.246 1.00 98.44 73 VAL A O 1
ATOM 569 N N . ILE A 1 74 ? -4.422 -0.685 -5.150 1.00 98.62 74 ILE A N 1
ATOM 570 C CA . ILE A 1 74 ? -4.297 0.496 -6.004 1.00 98.62 74 ILE A CA 1
ATOM 571 C C . ILE A 1 74 ? -2.890 0.471 -6.603 1.00 98.62 74 ILE A C 1
ATOM 573 O O . ILE A 1 74 ? -1.910 0.759 -5.923 1.00 98.62 74 ILE A O 1
ATOM 577 N N . THR A 1 75 ? -2.770 0.101 -7.876 1.00 98.25 75 THR A N 1
ATOM 578 C CA . THR A 1 75 ? -1.480 0.180 -8.576 1.00 98.25 75 THR A CA 1
ATOM 579 C C . THR A 1 75 ? -1.153 1.637 -8.909 1.00 98.25 75 THR A C 1
ATOM 581 O O . THR A 1 75 ? -2.025 2.390 -9.350 1.00 98.25 75 THR A O 1
ATOM 584 N N . ALA A 1 76 ? 0.087 2.057 -8.667 1.00 96.88 76 ALA A N 1
ATOM 585 C CA . ALA A 1 76 ? 0.536 3.430 -8.861 1.00 96.88 76 ALA A CA 1
ATOM 586 C C . ALA A 1 76 ? 1.863 3.476 -9.623 1.00 96.88 76 ALA A C 1
ATOM 588 O O . ALA A 1 76 ? 2.719 2.612 -9.460 1.00 96.88 76 ALA A O 1
ATOM 589 N N . SER A 1 77 ? 2.049 4.534 -10.417 1.00 97.25 77 SER A N 1
ATOM 590 C CA . SER A 1 77 ? 3.177 4.717 -11.345 1.00 97.25 77 SER A CA 1
ATOM 591 C C . SER A 1 77 ? 3.195 3.717 -12.512 1.00 97.25 77 SER A C 1
ATOM 593 O O . SER A 1 77 ? 2.843 2.553 -12.377 1.00 97.25 77 SER A O 1
ATOM 595 N N . GLY A 1 78 ? 3.630 4.168 -13.691 1.00 96.12 78 GLY A N 1
ATOM 596 C CA . GLY A 1 78 ? 3.874 3.282 -14.841 1.00 96.12 78 GLY A CA 1
ATOM 597 C C . GLY A 1 78 ? 2.665 2.916 -15.702 1.00 96.12 78 GLY A C 1
ATOM 598 O O . GLY A 1 78 ? 2.863 2.290 -16.733 1.00 96.12 78 GLY A O 1
ATOM 599 N N . ILE A 1 79 ? 1.451 3.344 -15.347 1.00 97.81 79 ILE A N 1
ATOM 600 C CA . ILE A 1 79 ? 0.260 3.186 -16.195 1.00 97.81 79 ILE A CA 1
ATOM 601 C C . ILE A 1 79 ? 0.254 4.302 -17.250 1.00 97.81 79 ILE A C 1
ATOM 603 O O . ILE A 1 79 ? -0.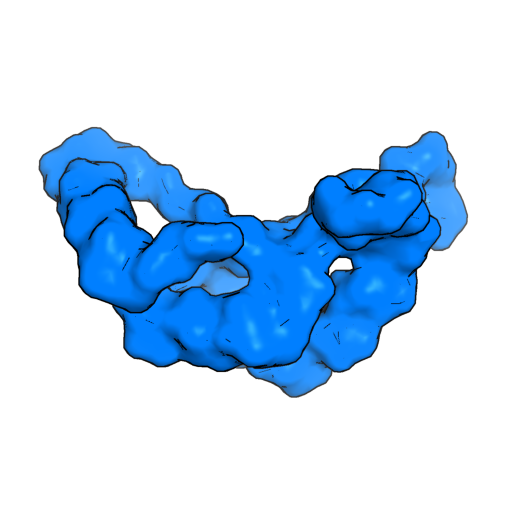055 5.453 -16.935 1.00 97.81 79 ILE A O 1
ATOM 607 N N . LEU A 1 80 ? 0.648 3.992 -18.486 1.00 97.94 80 LEU A N 1
ATOM 608 C CA . LEU A 1 80 ? 0.851 4.977 -19.558 1.00 97.94 80 LEU A CA 1
ATOM 609 C C . LEU A 1 80 ? -0.162 4.840 -20.690 1.00 97.94 80 LEU A C 1
ATOM 611 O O . LEU A 1 80 ? -0.501 5.823 -21.351 1.00 97.94 80 LEU A O 1
ATOM 615 N N . ASN A 1 81 ? -0.612 3.620 -20.956 1.00 97.81 81 ASN A N 1
ATOM 616 C CA . ASN A 1 81 ? -1.468 3.318 -22.088 1.00 97.81 81 ASN A CA 1
ATOM 617 C C . ASN A 1 81 ? -2.465 2.199 -21.754 1.00 97.81 81 ASN A C 1
ATOM 619 O O . ASN A 1 81 ? -2.434 1.609 -20.681 1.00 97.81 81 ASN A O 1
ATOM 623 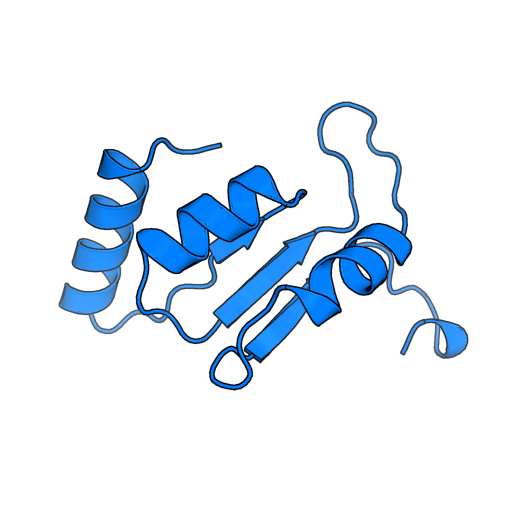N N . ARG A 1 82 ? -3.379 1.910 -22.687 1.00 97.94 82 ARG A N 1
ATOM 624 C CA . ARG A 1 82 ? -4.446 0.921 -22.472 1.00 97.94 82 ARG A CA 1
ATOM 625 C C . ARG A 1 82 ? -3.927 -0.504 -22.263 1.00 97.94 82 ARG A C 1
ATOM 627 O O . ARG A 1 82 ? -4.625 -1.269 -21.626 1.00 97.94 82 ARG A O 1
ATOM 634 N N . ALA A 1 83 ? -2.767 -0.875 -22.799 1.00 97.38 83 ALA A N 1
ATOM 635 C CA . ALA A 1 83 ? -2.217 -2.210 -22.566 1.00 97.38 83 ALA A CA 1
ATOM 636 C C . ALA A 1 83 ? -1.794 -2.425 -21.101 1.00 97.38 83 ALA A C 1
ATOM 638 O O . ALA A 1 83 ? -1.674 -3.570 -20.681 1.00 97.38 83 ALA A O 1
ATOM 639 N N . ASP A 1 84 ? -1.601 -1.340 -20.345 1.00 97.19 84 ASP A N 1
ATOM 640 C CA . ASP A 1 84 ? -1.221 -1.376 -18.931 1.00 97.19 84 ASP A CA 1
ATOM 641 C C . ASP A 1 84 ? -2.445 -1.487 -17.988 1.00 97.19 84 ASP A C 1
ATOM 643 O O . ASP A 1 84 ? -2.260 -1.674 -16.787 1.00 97.19 84 ASP A O 1
ATOM 647 N N . VAL A 1 85 ? -3.678 -1.332 -18.508 1.00 94.75 85 VAL A N 1
ATOM 648 C CA . VAL A 1 85 ? -4.962 -1.321 -17.762 1.00 94.75 85 VAL A CA 1
ATOM 649 C C . VAL A 1 85 ? -5.792 -2.553 -18.092 1.00 94.75 85 VAL A C 1
ATOM 651 O O . VAL A 1 85 ? -6.246 -3.218 -17.137 1.00 94.75 85 VAL A O 1
#

Secondary structure (DSSP, 8-state):
---HHHHHHHHHHHHHTT---EEEESSHHHHHHHHHH---SEEEEE-B-TTT--B-THHHHHHGGGS-TTSEEEEES---SGGG-

Foldseek 3Di:
DDDLVVVLVVQVVCVVVVHADAQEDAADVSVVSCVVRDPHLHYEHEQQDPVPRDGDPVSVVVCVVVDDPSHDYDYHPDPDDPVSD

pLDDT: mean 97.63, std 2.04, range [81.5, 98.75]